Protein AF-H8GNK9-F1 (afdb_monomer_lite)

Secondary structure (DSSP, 8-sta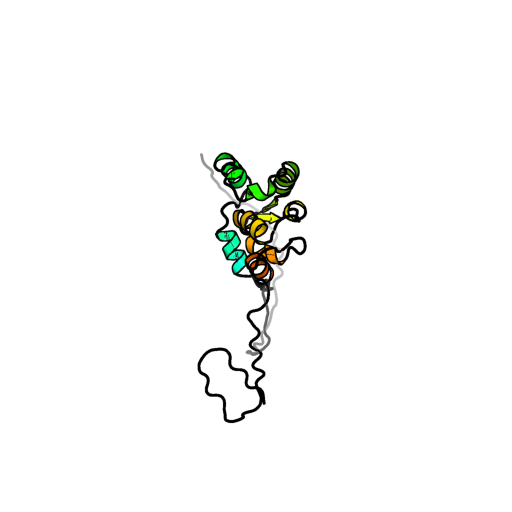te):
------------------------------------------------HHHHHHHHH-S--SHHHHHHHHHHS-GGGSGGGGG-SHHHHHHHHHH-EEETTEEEE--SGGGTTS-HHHHHHHHTTTT-GGGGGG-TT----SHHHHHHHHSSS-S-----------S-----SS------

Structure (mmCIF, N/CA/C/O backbone):
data_AF-H8GNK9-F1
#
_entry.id   AF-H8GNK9-F1
#
loop_
_atom_site.group_PDB
_atom_site.id
_atom_site.type_symbol
_atom_site.label_atom_id
_atom_site.label_alt_id
_atom_site.label_comp_id
_atom_site.label_asym_id
_atom_site.label_entity_id
_atom_site.label_seq_id
_atom_site.pdbx_PDB_ins_code
_atom_site.Cartn_x
_atom_site.Cartn_y
_atom_site.Cartn_z
_atom_site.occupancy
_atom_site.B_iso_or_equiv
_atom_site.auth_seq_id
_atom_site.auth_comp_id
_atom_site.auth_asym_id
_atom_site.auth_atom_id
_atom_site.pdbx_PDB_model_num
ATOM 1 N N . MET A 1 1 ? -33.384 6.016 48.417 1.00 41.97 1 MET A N 1
ATOM 2 C CA . MET A 1 1 ? -32.674 6.110 49.711 1.00 41.97 1 MET A CA 1
ATOM 3 C C . MET A 1 1 ? -33.098 4.938 50.587 1.00 41.97 1 MET A C 1
ATOM 5 O O . MET A 1 1 ? -34.280 4.860 50.867 1.00 41.97 1 MET A O 1
ATOM 9 N N . LYS A 1 2 ? -32.126 4.108 51.015 1.00 40.19 2 LYS A N 1
ATOM 10 C CA . LYS A 1 2 ? -32.150 3.198 52.189 1.00 40.19 2 LYS A CA 1
ATOM 11 C C . LYS A 1 2 ? -33.093 1.975 52.062 1.00 40.19 2 LYS A C 1
ATOM 13 O O . LYS A 1 2 ? -34.298 2.129 52.137 1.00 40.19 2 LYS A O 1
ATOM 18 N N . GLN A 1 3 ? -32.631 0.763 51.715 1.00 47.50 3 GLN A N 1
ATOM 19 C CA . GLN A 1 3 ? -31.852 -0.179 52.555 1.00 47.50 3 GLN A CA 1
ATOM 20 C C . GLN A 1 3 ? -32.277 -0.165 54.025 1.00 47.50 3 GLN A C 1
ATOM 22 O O . GLN A 1 3 ? -32.216 0.900 54.624 1.00 47.50 3 GLN A O 1
ATOM 27 N N . LEU A 1 4 ? -32.605 -1.338 54.583 1.00 49.25 4 LEU A N 1
ATOM 28 C CA . LEU A 1 4 ? -32.298 -1.827 55.947 1.00 49.25 4 LEU A CA 1
ATOM 29 C C . LEU A 1 4 ? -33.332 -2.918 56.312 1.00 49.25 4 LEU A C 1
ATOM 31 O O . LEU A 1 4 ? -34.505 -2.611 56.463 1.00 49.25 4 LEU A O 1
ATOM 35 N N . ILE A 1 5 ? -33.004 -4.216 56.239 1.00 51.66 5 ILE A N 1
ATOM 36 C CA . ILE A 1 5 ? -32.174 -5.009 57.179 1.00 51.66 5 ILE A CA 1
ATOM 37 C C . ILE A 1 5 ? -32.929 -5.302 58.485 1.00 51.66 5 ILE A C 1
ATOM 39 O O . ILE A 1 5 ? -33.450 -4.379 59.106 1.00 51.66 5 ILE A O 1
ATOM 43 N N . LYS A 1 6 ? -32.804 -6.569 58.927 1.00 40.91 6 LYS A N 1
ATOM 44 C CA . LYS A 1 6 ? -33.199 -7.191 60.213 1.00 40.91 6 LYS A CA 1
ATOM 45 C C . LYS A 1 6 ? -34.538 -7.910 60.112 1.00 40.91 6 LYS A C 1
ATOM 47 O O . LYS A 1 6 ? -35.470 -7.394 59.530 1.00 40.91 6 LYS A O 1
ATOM 52 N N . SER A 1 7 ? -34.744 -9.083 60.676 1.00 41.00 7 SER A N 1
ATOM 53 C CA . SER A 1 7 ? -33.944 -9.940 61.544 1.00 41.00 7 SER A CA 1
ATOM 54 C C . SER A 1 7 ? -34.746 -11.241 61.578 1.00 41.00 7 SER A C 1
ATOM 56 O O . SER A 1 7 ? -35.967 -11.200 61.649 1.00 41.00 7 SER A O 1
ATOM 58 N N . ALA A 1 8 ? -34.108 -12.368 61.305 1.00 38.38 8 ALA A N 1
ATOM 59 C CA . ALA A 1 8 ? -33.656 -13.279 62.347 1.00 38.38 8 ALA A CA 1
ATOM 60 C C . ALA A 1 8 ? -34.781 -14.134 62.941 1.00 38.38 8 ALA A C 1
ATOM 62 O O . ALA A 1 8 ? -35.815 -13.633 63.363 1.00 38.38 8 ALA A O 1
ATOM 63 N N . LEU A 1 9 ? -34.416 -15.403 63.129 1.00 40.44 9 LEU A N 1
ATOM 64 C CA . LEU A 1 9 ? -34.843 -16.205 64.266 1.00 40.44 9 LEU A CA 1
ATOM 65 C C . LEU A 1 9 ? -36.314 -16.643 64.217 1.00 40.44 9 LEU A C 1
ATOM 67 O O . LEU A 1 9 ? -37.224 -15.913 64.588 1.00 40.44 9 LEU A O 1
ATOM 71 N N . HIS A 1 10 ? -36.547 -17.897 63.856 1.00 39.50 10 HIS A N 1
ATOM 72 C CA . HIS A 1 10 ? -36.695 -18.955 64.855 1.00 39.50 10 HIS A CA 1
ATOM 73 C C . HIS A 1 10 ? -37.016 -20.269 64.154 1.00 39.50 10 HIS A C 1
ATOM 75 O O . HIS A 1 10 ? -37.898 -20.311 63.307 1.00 39.50 10 HIS A O 1
ATOM 81 N N . SER A 1 11 ? -36.377 -21.330 64.647 1.00 41.16 11 SER A N 1
ATOM 82 C CA . SER A 1 11 ? -36.961 -22.670 64.720 1.00 41.16 11 SER A CA 1
ATOM 83 C C . SER A 1 11 ? -37.121 -23.414 63.389 1.00 41.16 11 SER A C 1
ATOM 85 O O . SER A 1 11 ? -37.752 -22.950 62.461 1.00 41.16 11 SER A O 1
ATOM 87 N N . PHE A 1 12 ? -36.643 -24.634 63.210 1.00 47.47 12 PHE A N 1
ATOM 88 C CA . PHE A 1 12 ? -36.325 -25.679 64.168 1.00 47.47 12 PHE A CA 1
ATOM 89 C C . PHE A 1 12 ? -35.613 -26.775 63.349 1.00 47.47 12 PHE A C 1
ATOM 91 O O . PHE A 1 12 ? -36.031 -27.046 62.229 1.00 47.47 12 PHE A O 1
ATOM 98 N N . LEU A 1 13 ? -34.580 -27.398 63.925 1.00 40.19 13 LEU A N 1
ATOM 99 C CA . LEU A 1 13 ? -34.483 -28.864 64.033 1.00 40.19 13 LEU A CA 1
ATOM 100 C C . LEU A 1 13 ? -34.584 -29.661 62.704 1.00 40.19 13 LEU A C 1
ATOM 102 O O . LEU A 1 13 ? -35.658 -29.822 62.142 1.00 40.19 13 LEU A O 1
ATOM 106 N N . LEU A 1 14 ? -33.507 -30.222 62.150 1.00 47.31 14 LEU A N 1
ATOM 107 C CA . LEU A 1 14 ? -32.930 -31.527 62.527 1.00 47.31 14 LEU A CA 1
ATOM 108 C C . LEU A 1 14 ? -31.578 -31.648 61.785 1.00 47.31 14 LEU A C 1
ATOM 110 O O . LEU A 1 14 ? -31.547 -31.713 60.563 1.00 47.31 14 LEU A O 1
ATOM 114 N N . ILE A 1 15 ? -30.424 -31.418 62.410 1.00 49.59 15 ILE A N 1
ATOM 115 C CA . ILE A 1 15 ? -29.543 -32.424 63.037 1.00 49.59 15 ILE A CA 1
ATOM 116 C C . ILE A 1 15 ? -29.628 -33.820 62.391 1.00 49.59 15 ILE A C 1
ATOM 118 O O . ILE A 1 15 ? -30.444 -34.645 62.786 1.00 49.59 15 ILE A O 1
ATOM 122 N N . ALA A 1 16 ? -28.695 -34.110 61.484 1.00 50.75 16 ALA A N 1
ATOM 123 C CA . ALA A 1 16 ? -28.186 -35.461 61.262 1.00 50.75 16 ALA A CA 1
ATOM 124 C C . ALA A 1 16 ? -26.654 -35.389 61.223 1.00 50.75 16 ALA A C 1
ATOM 126 O O . ALA A 1 16 ? -26.028 -35.038 60.225 1.00 50.75 16 ALA A O 1
ATOM 127 N N . VAL A 1 17 ? -26.080 -35.639 62.395 1.00 49.19 17 VAL A N 1
ATOM 128 C CA . VAL A 1 17 ? -24.656 -35.819 62.661 1.00 49.19 17 VAL A CA 1
ATOM 129 C C . VAL A 1 17 ? -24.226 -37.173 62.102 1.00 49.19 17 VAL A C 1
ATOM 131 O O . VAL A 1 17 ? -24.782 -38.191 62.493 1.00 49.19 17 VAL A O 1
ATOM 134 N N . CYS A 1 18 ? -23.185 -37.186 61.273 1.00 41.16 18 CYS A N 1
ATOM 135 C CA . CYS A 1 18 ? -22.294 -38.335 61.112 1.00 41.16 18 CYS A CA 1
ATOM 136 C C . CYS A 1 18 ? -20.855 -37.816 60.972 1.00 41.16 18 CYS A C 1
ATOM 138 O O . CYS A 1 18 ? -20.307 -37.688 59.883 1.00 41.16 18 CYS A O 1
ATOM 140 N N . VAL A 1 19 ? -20.261 -37.470 62.115 1.00 47.44 19 VAL A N 1
ATOM 141 C CA . VAL A 1 19 ? -18.808 -37.554 62.340 1.00 47.44 19 VAL A CA 1
ATOM 142 C C . VAL A 1 19 ? -18.553 -39.034 62.672 1.00 47.44 19 VAL A C 1
ATOM 144 O O . VAL A 1 19 ? -19.426 -39.679 63.247 1.00 47.44 19 VAL A O 1
ATOM 147 N N . ILE A 1 20 ? -17.493 -39.688 62.213 1.00 51.97 20 ILE A N 1
ATOM 148 C CA . ILE A 1 20 ? -16.182 -39.948 62.853 1.00 51.97 20 ILE A CA 1
ATOM 149 C C . ILE A 1 20 ? -15.614 -41.040 61.889 1.00 51.97 20 ILE A C 1
ATOM 151 O O . ILE A 1 20 ? -16.373 -41.909 61.473 1.00 51.97 20 ILE A O 1
ATOM 155 N N . VAL A 1 21 ? -14.392 -41.061 61.347 1.00 44.50 21 VAL A N 1
ATOM 156 C CA . VAL A 1 21 ? -13.064 -41.203 61.965 1.00 44.50 21 VAL A CA 1
ATOM 157 C C . VAL A 1 21 ? -12.020 -41.008 60.844 1.00 44.50 21 VAL A C 1
ATOM 159 O O . VAL A 1 21 ? -12.133 -41.624 59.787 1.00 44.50 21 VAL A O 1
ATOM 162 N N . LYS A 1 22 ? -10.972 -40.209 61.078 1.00 47.53 22 LYS A N 1
ATOM 163 C CA . LYS A 1 22 ? -9.660 -40.365 60.415 1.00 47.53 22 LYS A CA 1
ATOM 164 C C . LYS A 1 22 ? -8.741 -41.102 61.389 1.00 47.53 22 LYS A C 1
ATOM 166 O O . LYS A 1 22 ? -8.852 -40.840 62.589 1.00 47.53 22 LYS A O 1
ATOM 171 N N . PRO A 1 23 ? -7.773 -41.894 60.907 1.00 46.84 23 PRO A N 1
ATOM 172 C CA . PRO A 1 23 ? -6.426 -41.599 61.390 1.00 46.84 23 PRO A CA 1
ATOM 173 C C . PRO A 1 23 ? -5.303 -41.730 60.344 1.00 46.84 23 PRO A C 1
ATOM 175 O O . PRO A 1 23 ? -5.340 -42.583 59.468 1.00 46.84 23 PRO A O 1
ATOM 178 N N . VAL A 1 24 ? -4.295 -40.872 60.561 1.00 46.72 24 VAL A N 1
ATOM 179 C CA . VAL A 1 24 ? -2.839 -41.152 60.552 1.00 46.72 24 VAL A CA 1
ATOM 180 C C . VAL A 1 24 ? -2.178 -41.430 59.186 1.00 46.72 24 VAL A C 1
ATOM 182 O O . VAL A 1 24 ? -2.453 -42.433 58.549 1.00 46.72 24 VAL A O 1
ATOM 185 N N . PHE A 1 25 ? -1.452 -40.478 58.577 1.00 40.41 25 PHE A N 1
ATOM 186 C CA . PHE A 1 25 ? -0.074 -39.981 58.826 1.00 40.41 25 PHE A CA 1
ATOM 187 C C . PHE A 1 25 ? 1.038 -41.001 58.508 1.00 40.41 25 PHE A C 1
ATOM 189 O O . PHE A 1 25 ? 1.344 -41.854 59.328 1.00 40.41 25 PHE A O 1
ATOM 196 N N . SER A 1 26 ? 1.695 -40.805 57.361 1.00 41.59 26 SER A N 1
ATOM 197 C CA . SER A 1 26 ? 3.152 -40.916 57.222 1.00 41.59 26 SER A CA 1
ATOM 198 C C . SER A 1 26 ? 3.617 -39.813 56.274 1.00 41.59 26 SER A C 1
ATOM 200 O O . SER A 1 26 ? 3.105 -39.679 55.164 1.00 41.59 26 SER A O 1
ATOM 202 N N . GLN A 1 27 ? 4.544 -38.993 56.760 1.00 42.19 27 GLN A N 1
ATOM 203 C CA . GLN A 1 27 ? 5.370 -38.110 55.950 1.00 42.19 27 GLN A CA 1
ATOM 204 C C . GLN A 1 27 ? 6.502 -38.954 55.374 1.00 42.19 27 GLN A C 1
ATOM 206 O O . GLN A 1 27 ? 7.182 -39.633 56.138 1.00 42.19 27 GLN A O 1
ATOM 211 N N . ASP A 1 28 ? 6.733 -38.856 54.071 1.00 34.44 28 ASP A N 1
ATOM 212 C CA . ASP A 1 28 ? 8.071 -39.062 53.533 1.00 34.44 28 ASP A CA 1
ATOM 213 C C . ASP A 1 28 ? 8.529 -37.747 52.900 1.00 34.44 28 ASP A C 1
ATOM 215 O O . ASP A 1 28 ? 7.766 -37.050 52.220 1.00 34.44 28 ASP A O 1
ATOM 219 N N . LEU A 1 29 ? 9.747 -37.352 53.242 1.00 48.16 29 LEU A N 1
ATOM 220 C CA . LEU A 1 29 ? 10.383 -36.115 52.825 1.00 48.16 29 LEU A CA 1
ATOM 221 C C . LEU A 1 29 ? 11.022 -36.361 51.446 1.00 48.16 29 LEU A C 1
ATOM 223 O O . LEU A 1 29 ? 11.864 -37.237 51.319 1.00 48.16 29 LEU A O 1
ATOM 227 N N . ASN A 1 30 ? 10.588 -35.583 50.443 1.00 42.81 30 ASN A N 1
ATOM 228 C CA . ASN A 1 30 ? 11.231 -35.181 49.167 1.00 42.81 30 ASN A CA 1
ATOM 229 C C . ASN A 1 30 ? 12.654 -35.770 48.884 1.00 42.81 30 ASN A C 1
ATOM 231 O O . ASN A 1 30 ? 13.494 -35.666 49.776 1.00 42.81 30 ASN A O 1
ATOM 235 N N . PRO A 1 31 ? 13.045 -36.168 47.641 1.00 47.59 31 PRO A N 1
ATOM 236 C CA . PRO A 1 31 ? 12.712 -35.394 46.451 1.00 47.59 31 PRO A CA 1
ATOM 237 C C . PRO A 1 31 ? 12.518 -36.117 45.112 1.00 47.59 31 PRO A C 1
ATOM 239 O O . PRO A 1 31 ? 13.058 -37.184 44.841 1.00 47.59 31 PRO A O 1
ATOM 242 N N . THR A 1 32 ? 11.898 -35.360 44.206 1.00 45.56 32 THR A N 1
ATOM 243 C CA . THR A 1 32 ? 11.866 -35.548 42.746 1.00 45.56 32 THR A CA 1
ATOM 244 C C . THR A 1 32 ? 10.658 -36.319 42.230 1.00 45.56 32 THR A C 1
ATOM 246 O O . THR A 1 32 ? 10.779 -37.444 41.774 1.00 45.56 32 THR A O 1
ATOM 249 N N . GLU A 1 33 ? 9.514 -35.646 42.133 1.00 44.09 33 GLU A N 1
ATOM 250 C CA . GLU A 1 33 ? 8.772 -35.746 40.878 1.00 44.09 33 GLU A CA 1
ATOM 251 C C . GLU A 1 33 ? 8.038 -34.440 40.578 1.00 44.09 33 GLU A C 1
ATOM 253 O O . GLU A 1 33 ? 7.149 -33.966 41.281 1.00 44.09 33 GLU A O 1
ATOM 258 N N . LYS A 1 34 ? 8.560 -33.806 39.539 1.00 37.16 34 LYS A N 1
ATOM 259 C CA . LYS A 1 34 ? 8.208 -32.520 38.970 1.00 37.16 34 LYS A CA 1
ATOM 260 C C . LYS A 1 34 ? 6.739 -32.521 38.539 1.00 37.16 34 LYS A C 1
ATOM 262 O O . LYS A 1 34 ? 6.382 -33.131 37.539 1.00 37.16 34 LYS A O 1
ATOM 267 N N . SER A 1 35 ? 5.914 -31.774 39.267 1.00 50.19 35 SER A N 1
ATOM 268 C CA . SER A 1 35 ? 4.659 -31.229 38.741 1.00 50.19 35 SER A CA 1
ATOM 269 C C . SER A 1 35 ? 4.930 -30.438 37.454 1.00 50.19 35 SER A C 1
ATOM 271 O O . SER A 1 35 ? 5.948 -29.741 37.373 1.00 50.19 35 SER A O 1
ATOM 273 N N . PRO A 1 36 ? 3.997 -30.457 36.493 1.00 44.91 36 PRO A N 1
ATOM 274 C CA . PRO A 1 36 ? 3.687 -29.215 35.813 1.00 44.91 36 PRO A CA 1
ATOM 275 C C . PRO A 1 36 ? 2.185 -28.936 35.859 1.00 44.91 36 PRO A C 1
ATOM 277 O O . PRO A 1 36 ? 1.375 -29.498 35.124 1.00 44.91 36 PRO A O 1
ATOM 280 N N . ALA A 1 37 ? 1.849 -27.998 36.739 1.00 39.41 37 ALA A N 1
ATOM 281 C CA . ALA A 1 37 ? 0.817 -27.010 36.494 1.00 39.41 37 ALA A CA 1
ATOM 282 C C . ALA A 1 37 ? 1.177 -26.148 35.265 1.00 39.41 37 ALA A C 1
ATOM 284 O O . ALA A 1 37 ? 2.351 -25.987 34.945 1.00 39.41 37 ALA A O 1
ATOM 285 N N . ALA A 1 38 ? 0.142 -25.544 34.674 1.00 37.44 38 ALA A N 1
ATOM 286 C CA . ALA A 1 38 ? 0.167 -24.581 33.572 1.00 37.44 38 ALA A CA 1
ATOM 287 C C . ALA A 1 38 ? 0.595 -25.152 32.207 1.00 37.44 38 ALA A C 1
ATOM 289 O O . ALA A 1 38 ? 1.768 -25.346 31.912 1.00 37.44 38 ALA A O 1
ATOM 290 N N . ALA A 1 39 ? -0.394 -25.340 31.329 1.00 39.25 39 ALA A N 1
ATOM 291 C CA . ALA A 1 39 ? -0.156 -25.321 29.896 1.00 39.25 39 ALA A CA 1
ATOM 292 C C . ALA A 1 39 ? 0.364 -23.920 29.528 1.00 39.25 39 ALA A C 1
ATOM 294 O O . ALA A 1 39 ? -0.406 -22.962 29.438 1.00 39.25 39 ALA A O 1
ATOM 295 N N . GLU A 1 40 ? 1.683 -23.800 29.402 1.00 36.03 40 GLU A N 1
ATOM 296 C CA . GLU A 1 40 ? 2.349 -22.658 28.791 1.00 36.03 40 GLU A CA 1
ATOM 297 C C . GLU A 1 40 ? 1.848 -22.499 27.353 1.00 36.03 40 GLU A C 1
ATOM 299 O O . GLU A 1 40 ? 1.915 -23.418 26.534 1.00 36.03 40 GLU A O 1
ATOM 304 N N . PHE A 1 41 ? 1.343 -21.306 27.052 1.00 44.00 41 PHE A N 1
ATOM 305 C CA . PHE A 1 41 ? 1.073 -20.852 25.697 1.00 44.00 41 PHE A CA 1
ATOM 306 C C . PHE A 1 41 ? 2.422 -20.598 25.012 1.00 44.00 41 PHE A C 1
ATOM 308 O O . PHE A 1 41 ? 2.907 -19.471 24.945 1.00 44.00 41 PHE A O 1
ATOM 315 N N . ASN A 1 42 ? 3.067 -21.672 24.564 1.00 51.59 42 ASN A N 1
ATOM 316 C CA . ASN A 1 42 ? 4.327 -21.623 23.831 1.00 51.59 42 ASN A CA 1
ATOM 317 C C . ASN A 1 42 ? 4.072 -21.295 22.353 1.00 51.59 42 ASN A C 1
ATOM 319 O O . ASN A 1 42 ? 4.396 -22.085 21.474 1.00 51.59 42 ASN A O 1
ATOM 323 N N . ASP A 1 43 ? 3.516 -20.112 22.083 1.00 45.28 43 ASP A N 1
ATOM 324 C CA . ASP A 1 43 ? 3.604 -19.477 20.766 1.00 45.28 43 ASP A CA 1
ATOM 325 C C . ASP A 1 43 ? 4.831 -18.562 20.772 1.00 45.28 43 ASP A C 1
ATOM 327 O O . ASP A 1 43 ? 4.742 -17.335 20.806 1.00 45.28 43 ASP A O 1
ATOM 331 N N . ALA A 1 44 ? 6.018 -19.163 20.696 1.00 46.03 44 ALA A N 1
ATOM 332 C CA . ALA A 1 44 ? 7.169 -18.469 20.130 1.00 46.03 44 ALA A CA 1
ATOM 333 C C . ALA A 1 44 ? 6.956 -18.380 18.611 1.00 46.03 44 ALA A C 1
ATOM 335 O O . ALA A 1 44 ? 7.664 -18.989 17.809 1.00 46.03 44 ALA A O 1
ATOM 336 N N . GLN A 1 45 ? 5.916 -17.653 18.208 1.00 46.88 45 GLN A N 1
ATOM 337 C CA . GLN A 1 45 ? 5.738 -17.223 16.840 1.00 46.88 45 GLN A CA 1
ATOM 338 C C . GLN A 1 45 ? 6.893 -16.260 16.595 1.00 46.88 45 GLN A C 1
ATOM 340 O O . GLN A 1 45 ? 6.886 -15.154 17.125 1.00 46.88 45 GLN A O 1
ATOM 345 N N . GLN A 1 46 ? 7.931 -16.730 15.900 1.00 48.38 46 GLN A N 1
ATOM 346 C CA . GLN A 1 46 ? 9.118 -15.949 15.572 1.00 48.38 46 GLN A CA 1
ATOM 347 C C . GLN A 1 46 ? 8.681 -14.727 14.761 1.00 48.38 46 GLN A C 1
ATOM 349 O O . GLN A 1 46 ? 8.533 -14.769 13.540 1.00 48.38 46 GLN A O 1
ATOM 354 N N . GLU A 1 47 ? 8.373 -13.654 15.477 1.00 63.94 47 GLU A N 1
ATOM 355 C CA . GLU A 1 47 ? 7.890 -12.406 14.931 1.00 63.94 47 GLU A CA 1
ATOM 356 C C . GLU A 1 47 ? 9.051 -11.768 14.181 1.00 63.94 47 GLU A C 1
ATOM 358 O O . GLU A 1 47 ? 10.085 -11.444 14.759 1.00 63.94 47 GLU A O 1
ATOM 363 N N . ASN A 1 48 ? 8.922 -11.650 12.860 1.00 81.44 48 ASN A N 1
ATOM 364 C CA . ASN A 1 48 ? 9.901 -10.923 12.068 1.00 81.44 48 ASN A CA 1
ATOM 365 C C . ASN A 1 48 ? 9.910 -9.464 12.570 1.00 81.44 48 ASN A C 1
ATOM 367 O O . ASN A 1 48 ? 8.904 -8.773 12.370 1.00 81.44 48 ASN A O 1
ATOM 371 N N . PRO A 1 49 ? 11.006 -8.969 13.184 1.00 87.06 49 PRO A N 1
ATOM 372 C CA . PRO A 1 49 ? 11.037 -7.626 13.764 1.00 87.06 49 PRO A CA 1
ATOM 373 C C . PRO A 1 49 ? 10.722 -6.538 12.734 1.00 87.06 49 PRO A C 1
ATOM 375 O O . PRO A 1 49 ? 10.143 -5.507 13.078 1.00 87.06 49 PRO A O 1
ATOM 378 N N . GLN A 1 50 ? 11.036 -6.791 11.459 1.00 88.69 50 GLN A N 1
ATOM 379 C CA . GLN A 1 50 ? 10.749 -5.870 10.368 1.00 88.69 50 GLN A CA 1
ATOM 380 C C . GLN A 1 50 ? 9.244 -5.672 10.159 1.00 88.69 50 GLN A C 1
ATOM 382 O O . GLN A 1 50 ? 8.810 -4.541 9.971 1.00 88.69 50 GLN A O 1
ATOM 387 N N . LEU A 1 51 ? 8.434 -6.733 10.265 1.00 88.81 51 LEU A N 1
ATOM 388 C CA . LEU A 1 51 ? 6.974 -6.620 10.145 1.00 88.81 51 LEU A CA 1
ATOM 389 C C . LEU A 1 51 ? 6.399 -5.757 11.271 1.00 88.81 51 LEU A C 1
ATOM 391 O O . LEU A 1 51 ? 5.521 -4.929 11.036 1.00 88.81 51 LEU A O 1
ATOM 395 N N . THR A 1 52 ? 6.920 -5.911 12.489 1.00 91.25 52 THR A N 1
ATOM 396 C CA . THR A 1 52 ? 6.500 -5.094 13.630 1.00 91.25 52 THR A CA 1
ATOM 397 C C . THR A 1 52 ? 6.852 -3.622 13.417 1.00 91.25 52 THR A C 1
ATOM 399 O O . THR A 1 52 ? 6.001 -2.756 13.620 1.00 91.25 52 THR A O 1
ATOM 402 N N . ILE A 1 53 ? 8.070 -3.321 12.957 1.00 93.50 53 ILE A N 1
ATOM 403 C CA . ILE A 1 53 ? 8.495 -1.947 12.647 1.00 93.50 53 ILE A CA 1
ATOM 404 C C . ILE A 1 53 ? 7.621 -1.342 11.543 1.00 93.50 53 ILE A C 1
ATOM 406 O O . ILE A 1 53 ? 7.134 -0.218 11.691 1.00 93.50 53 ILE A O 1
ATOM 410 N N . ASP A 1 54 ? 7.387 -2.085 10.463 1.00 93.81 54 ASP A N 1
ATOM 411 C CA . ASP A 1 54 ? 6.600 -1.623 9.323 1.00 93.81 54 ASP A CA 1
ATOM 412 C C . ASP A 1 54 ? 5.167 -1.265 9.752 1.00 93.81 54 ASP A C 1
ATOM 414 O O . ASP A 1 54 ? 4.679 -0.174 9.455 1.00 93.81 54 ASP A O 1
ATOM 418 N N . VAL A 1 55 ? 4.520 -2.127 10.544 1.00 93.38 55 VAL A N 1
ATOM 419 C CA . VAL A 1 55 ? 3.171 -1.884 11.077 1.00 93.38 55 VAL A CA 1
ATOM 420 C C . VAL A 1 55 ? 3.139 -0.691 12.037 1.00 93.38 55 VAL A C 1
ATOM 422 O O . VAL A 1 55 ? 2.218 0.129 11.993 1.00 93.38 55 VAL A O 1
ATOM 425 N N . LEU A 1 56 ? 4.134 -0.553 12.918 1.00 93.62 56 LEU A N 1
ATOM 426 C CA . LEU A 1 56 ? 4.177 0.546 13.886 1.00 93.62 56 LEU A CA 1
ATOM 427 C C . LEU A 1 56 ? 4.402 1.907 13.217 1.00 93.62 56 LEU A C 1
ATOM 429 O O . LEU A 1 56 ? 3.828 2.900 13.673 1.00 93.62 56 LEU A O 1
ATOM 433 N N . THR A 1 57 ? 5.168 1.943 12.129 1.00 95.38 57 THR A N 1
ATOM 434 C CA . THR A 1 57 ? 5.502 3.163 11.375 1.00 95.38 57 THR A CA 1
ATOM 435 C C . THR A 1 57 ? 4.528 3.476 10.233 1.00 95.38 57 THR A C 1
ATOM 437 O O . THR A 1 57 ? 4.630 4.541 9.625 1.00 95.38 57 THR A O 1
ATOM 440 N N . ALA A 1 58 ? 3.555 2.595 9.973 1.00 96.50 58 ALA A N 1
ATOM 441 C CA . ALA A 1 58 ? 2.556 2.759 8.922 1.00 96.50 58 ALA A CA 1
ATOM 442 C C . ALA A 1 58 ? 1.767 4.082 9.046 1.00 96.50 58 ALA A C 1
ATOM 444 O O . ALA A 1 58 ? 1.156 4.330 10.093 1.00 96.50 58 ALA A O 1
ATOM 445 N N . PRO A 1 59 ? 1.696 4.898 7.976 1.00 96.25 59 PRO A N 1
ATOM 446 C CA . PRO A 1 59 ? 0.864 6.103 7.937 1.00 96.25 59 PRO A CA 1
ATOM 447 C C . PRO A 1 59 ? -0.647 5.839 8.008 1.00 96.25 59 PRO A C 1
ATOM 449 O O . PRO A 1 59 ? -1.393 6.686 8.494 1.00 96.25 59 PRO A O 1
ATOM 452 N N . ILE A 1 60 ? -1.109 4.696 7.488 1.00 97.31 60 ILE A N 1
ATOM 453 C CA . ILE A 1 60 ? -2.527 4.335 7.400 1.00 97.31 60 ILE A CA 1
ATOM 454 C C . ILE A 1 60 ? -2.746 2.980 8.074 1.00 97.31 60 ILE A C 1
ATOM 456 O O . ILE A 1 60 ? -2.367 1.937 7.544 1.00 97.31 60 ILE A O 1
ATOM 460 N N . LYS A 1 61 ? -3.425 2.986 9.222 1.00 96.75 61 LYS A N 1
ATOM 461 C CA . LYS A 1 61 ? -3.741 1.792 10.021 1.00 96.75 61 LYS A CA 1
ATOM 462 C C . LYS A 1 61 ? -5.233 1.472 10.037 1.00 96.75 61 LYS A C 1
ATOM 464 O O . LYS A 1 61 ? -5.628 0.386 10.448 1.00 96.75 61 LYS A O 1
ATOM 469 N N . SER A 1 62 ? -6.080 2.385 9.571 1.00 97.25 62 SER A N 1
ATOM 470 C CA . SER A 1 62 ? -7.533 2.209 9.582 1.00 97.25 62 SER A CA 1
ATOM 471 C C . SER A 1 62 ? -8.220 2.734 8.322 1.00 97.25 62 SER A C 1
ATOM 473 O O . SER A 1 62 ? -7.692 3.564 7.578 1.00 97.25 62 SER A O 1
ATOM 475 N N . LYS A 1 63 ? -9.473 2.304 8.112 1.00 96.69 63 LYS A N 1
ATOM 476 C CA . LYS A 1 63 ? -10.314 2.817 7.020 1.00 96.69 63 LYS A CA 1
ATOM 477 C C . LYS A 1 63 ? -10.581 4.321 7.146 1.00 96.69 63 LYS A C 1
ATOM 479 O O . LYS A 1 63 ? -10.641 5.014 6.134 1.00 96.69 63 LYS A O 1
ATOM 484 N N . ALA A 1 64 ? -10.726 4.829 8.371 1.00 96.81 64 ALA A N 1
ATOM 485 C CA . ALA A 1 64 ? -10.930 6.253 8.624 1.00 96.81 64 ALA A CA 1
ATOM 486 C C . ALA A 1 64 ? -9.695 7.079 8.226 1.00 96.81 64 ALA A C 1
ATOM 488 O O . ALA A 1 64 ? -9.833 8.098 7.552 1.00 96.81 64 ALA A O 1
ATOM 489 N N . GLU A 1 65 ? -8.494 6.606 8.565 1.00 97.12 65 GLU A N 1
ATOM 490 C CA . GLU A 1 65 ? -7.235 7.235 8.145 1.00 97.12 65 GLU A CA 1
ATOM 491 C C . GLU A 1 65 ? -7.027 7.155 6.637 1.00 97.12 65 GLU A C 1
ATOM 493 O O . GLU A 1 65 ? -6.590 8.136 6.046 1.00 97.12 65 GLU A O 1
ATOM 498 N N . LEU A 1 66 ? -7.403 6.044 5.993 1.00 96.62 66 LEU A N 1
ATOM 499 C CA . LEU A 1 66 ? -7.375 5.941 4.535 1.00 96.62 66 LEU A CA 1
ATOM 500 C C . LEU A 1 66 ? -8.279 6.998 3.894 1.00 96.62 66 LEU A C 1
ATOM 502 O O . LEU A 1 66 ? -7.864 7.696 2.974 1.00 96.62 66 LEU A O 1
ATOM 506 N N . ASN A 1 67 ? -9.510 7.141 4.387 1.00 95.94 67 ASN A N 1
ATOM 507 C CA . ASN A 1 67 ? -10.437 8.146 3.875 1.00 95.94 67 ASN A CA 1
ATOM 508 C C . ASN A 1 67 ? -9.892 9.564 4.091 1.00 95.94 67 ASN A C 1
ATOM 510 O O . ASN A 1 67 ? -9.962 10.383 3.179 1.00 95.94 67 ASN A O 1
ATOM 514 N N . LYS A 1 68 ? -9.305 9.838 5.263 1.00 97.00 68 LYS A N 1
ATOM 515 C CA . LYS A 1 68 ? -8.640 11.114 5.551 1.00 97.00 68 LYS A CA 1
ATOM 516 C C . LYS A 1 68 ? -7.481 11.362 4.585 1.00 97.00 68 LYS A C 1
ATOM 518 O O . LYS A 1 68 ? -7.427 12.426 3.982 1.00 97.00 68 LYS A O 1
ATOM 523 N N . TYR A 1 69 ? -6.612 10.374 4.386 1.00 96.00 69 TYR A N 1
ATOM 524 C CA . TYR A 1 69 ? -5.483 10.446 3.462 1.00 96.00 69 TYR A CA 1
ATOM 525 C C . TYR A 1 69 ? -5.938 10.788 2.039 1.00 96.00 69 TYR A C 1
ATOM 527 O O . TYR A 1 69 ? -5.401 11.702 1.425 1.00 96.00 69 TYR A O 1
ATOM 535 N N . LEU A 1 70 ? -6.980 10.118 1.537 1.00 93.75 70 LEU A N 1
ATOM 536 C CA . LEU A 1 70 ? -7.530 10.372 0.200 1.00 93.75 70 LEU A CA 1
ATOM 537 C C . LEU A 1 70 ? -8.161 11.76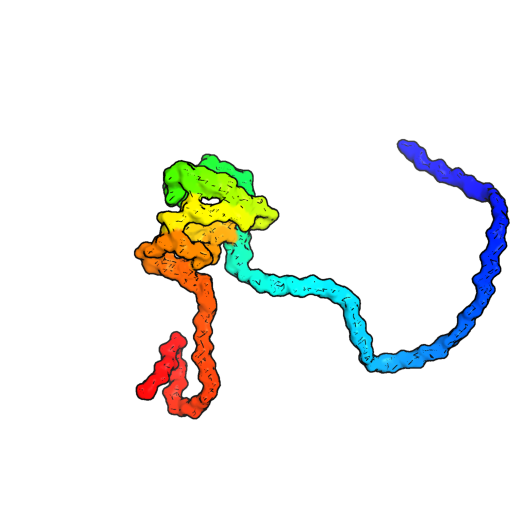9 0.054 1.00 93.75 70 LEU A C 1
ATOM 539 O O . LEU A 1 70 ? -8.220 12.290 -1.056 1.00 93.75 70 LEU A O 1
ATOM 543 N N . GLN A 1 71 ? -8.627 12.378 1.148 1.00 95.38 71 GLN A N 1
ATOM 544 C CA . GLN A 1 71 ? -9.153 13.748 1.152 1.00 95.38 71 GLN A CA 1
ATOM 545 C C . GLN A 1 71 ? -8.039 14.799 1.215 1.00 95.38 71 GLN A C 1
ATOM 547 O O . GLN A 1 71 ? -8.165 15.863 0.615 1.00 95.38 71 GLN A O 1
ATOM 552 N N . THR A 1 72 ? -6.956 14.518 1.944 1.00 95.38 72 THR A N 1
ATOM 553 C CA . THR A 1 72 ? -5.857 15.472 2.167 1.00 95.38 72 THR A CA 1
ATOM 554 C C . THR A 1 72 ? -4.731 15.359 1.147 1.00 95.38 72 THR A C 1
ATOM 556 O O . THR A 1 72 ? -3.930 16.281 1.016 1.00 95.38 72 THR A O 1
ATOM 559 N N . THR A 1 73 ? -4.628 14.231 0.448 1.00 94.38 73 THR A N 1
ATOM 560 C CA . THR A 1 73 ? -3.526 13.931 -0.465 1.00 94.38 73 THR A CA 1
ATOM 561 C C . THR A 1 73 ? -4.078 13.559 -1.841 1.00 94.38 73 THR A C 1
ATOM 563 O O . THR A 1 73 ? -4.577 12.447 -2.029 1.00 94.38 73 THR A O 1
ATOM 566 N N . PRO A 1 74 ? -3.978 14.464 -2.831 1.00 91.25 74 PRO A N 1
ATOM 567 C CA . PRO A 1 74 ? -4.372 14.177 -4.204 1.00 91.25 74 PRO A CA 1
ATOM 568 C C . PRO A 1 74 ? -3.645 12.950 -4.768 1.00 91.25 74 PRO A C 1
ATOM 570 O O . PRO A 1 74 ? -2.429 12.812 -4.618 1.00 91.25 74 PRO A O 1
ATOM 573 N N . ILE A 1 75 ? -4.370 12.092 -5.496 1.00 89.19 75 ILE A N 1
ATOM 574 C CA . ILE A 1 75 ? -3.819 10.864 -6.101 1.00 89.19 75 ILE A CA 1
ATOM 575 C C . ILE A 1 75 ? -2.530 11.106 -6.908 1.00 89.19 75 ILE A C 1
ATOM 577 O O . ILE A 1 75 ? -1.590 10.346 -6.694 1.00 89.19 75 ILE A O 1
ATOM 581 N N . PRO A 1 76 ? -2.394 12.151 -7.756 1.00 89.38 76 PRO A N 1
ATOM 582 C CA . PRO A 1 76 ? -1.165 12.379 -8.532 1.00 89.38 76 PRO A CA 1
ATOM 583 C C . PRO A 1 76 ? 0.101 12.598 -7.681 1.00 89.38 76 PRO A C 1
ATOM 585 O O . PRO A 1 76 ? 1.220 12.363 -8.146 1.00 89.38 76 PRO A O 1
ATOM 588 N N . GLN A 1 77 ? -0.073 13.045 -6.435 1.00 89.75 77 GLN A N 1
ATOM 589 C CA . GLN A 1 77 ? 1.001 13.295 -5.471 1.00 89.75 77 GLN A CA 1
ATOM 590 C C . GLN A 1 77 ? 1.243 12.097 -4.539 1.00 89.75 77 GLN A C 1
ATOM 592 O O . GLN A 1 77 ? 2.240 12.062 -3.825 1.00 89.75 77 GLN A O 1
ATOM 597 N N . SER A 1 78 ? 0.351 11.106 -4.559 1.00 93.06 78 SER A N 1
ATOM 598 C CA . SER A 1 78 ? 0.422 9.896 -3.746 1.00 93.06 78 SER A CA 1
ATOM 599 C C . SER A 1 78 ? 1.114 8.751 -4.498 1.00 93.06 78 SER A C 1
ATOM 601 O O . SER A 1 78 ? 0.974 8.649 -5.721 1.00 93.06 78 SER A O 1
ATOM 603 N N . PRO A 1 79 ? 1.768 7.804 -3.796 1.00 94.00 79 PRO A N 1
ATOM 604 C CA . PRO A 1 79 ? 2.144 6.508 -4.367 1.00 94.00 79 PRO A CA 1
ATOM 605 C C . PRO A 1 79 ? 0.977 5.756 -5.027 1.00 94.00 79 PRO A C 1
ATOM 607 O O . PRO A 1 79 ? 1.185 4.980 -5.957 1.00 94.00 79 PRO A O 1
ATOM 610 N N . LEU A 1 80 ? -0.271 6.033 -4.632 1.00 94.00 80 LEU A N 1
ATOM 611 C CA . LEU A 1 80 ? -1.459 5.456 -5.269 1.00 94.00 80 LEU A CA 1
ATOM 612 C C . LEU A 1 80 ? -1.595 5.826 -6.757 1.00 94.00 80 LEU A C 1
ATOM 614 O O . LEU A 1 80 ? -2.328 5.152 -7.480 1.00 94.00 80 LEU A O 1
ATOM 618 N N . ARG A 1 81 ? -0.856 6.829 -7.256 1.00 93.31 81 ARG A N 1
ATOM 619 C CA . ARG A 1 81 ? -0.788 7.151 -8.689 1.00 93.31 81 ARG A CA 1
ATOM 620 C C . ARG A 1 81 ? -0.298 5.995 -9.555 1.00 93.31 81 ARG A C 1
ATOM 622 O O . ARG A 1 81 ? -0.639 5.954 -10.730 1.00 93.31 81 ARG A O 1
ATOM 629 N N . PHE A 1 82 ? 0.481 5.045 -9.038 1.00 91.88 82 PHE A N 1
ATOM 630 C CA . PHE A 1 82 ? 0.910 3.912 -9.872 1.00 91.88 82 PHE A CA 1
ATOM 631 C C . PHE A 1 82 ? -0.263 2.981 -10.216 1.00 91.88 82 PHE A C 1
ATOM 633 O O . PHE A 1 82 ? -0.233 2.286 -11.226 1.00 91.88 82 PHE A O 1
ATOM 640 N N . LEU A 1 83 ? -1.360 3.062 -9.456 1.00 89.31 83 LEU A N 1
ATOM 641 C CA . LEU A 1 83 ? -2.622 2.381 -9.738 1.00 89.31 83 LEU A CA 1
ATOM 642 C C . LEU A 1 83 ? -3.562 3.204 -10.640 1.00 89.31 83 LEU A C 1
ATOM 644 O O . LEU A 1 83 ? -4.751 2.910 -10.673 1.00 89.31 83 LEU A O 1
ATOM 648 N N . SER A 1 84 ? -3.068 4.214 -11.375 1.00 75.38 84 SER A N 1
ATOM 649 C CA . SER A 1 84 ? -3.879 5.209 -12.119 1.00 75.38 84 SER A CA 1
ATOM 650 C C . SER A 1 84 ? -4.953 4.647 -13.060 1.00 75.38 84 SER A C 1
ATOM 652 O O . SER A 1 84 ? -5.882 5.369 -13.418 1.00 75.38 84 SER A O 1
ATOM 654 N N . HIS A 1 85 ? -4.892 3.368 -13.431 1.00 80.38 85 HIS A N 1
ATOM 655 C CA . HIS A 1 85 ? -6.044 2.681 -14.006 1.00 80.38 85 HIS A CA 1
ATOM 656 C C . HIS A 1 85 ? -7.191 2.674 -12.983 1.00 80.38 85 HIS A C 1
ATOM 658 O O . HIS A 1 85 ? -7.173 1.887 -12.038 1.00 80.38 85 HIS A O 1
ATOM 664 N N . THR A 1 86 ? -8.207 3.524 -13.180 1.00 76.19 86 THR A N 1
ATOM 665 C CA . THR A 1 86 ? -9.300 3.761 -12.215 1.00 76.19 86 THR A CA 1
ATOM 666 C C . THR A 1 86 ? -9.923 2.467 -11.683 1.00 76.19 86 THR A C 1
ATOM 668 O O . THR A 1 86 ? -10.239 2.379 -10.497 1.00 76.19 86 THR A O 1
ATOM 671 N N . HIS A 1 87 ? -10.041 1.439 -12.531 1.00 87.19 87 HIS A N 1
ATOM 672 C CA . HIS A 1 87 ? -10.508 0.114 -12.127 1.00 87.19 87 HIS A CA 1
ATOM 673 C C . HIS A 1 87 ? -9.585 -0.558 -11.096 1.00 87.19 87 HIS A C 1
ATOM 675 O O . HIS A 1 87 ? -10.066 -1.000 -10.058 1.00 87.19 87 HIS A O 1
ATOM 681 N N . ARG A 1 88 ? -8.266 -0.585 -11.332 1.00 90.12 88 ARG A N 1
ATOM 682 C CA . ARG A 1 88 ? -7.286 -1.219 -10.431 1.00 90.12 88 ARG A CA 1
ATOM 683 C C . ARG A 1 88 ? -7.196 -0.502 -9.095 1.00 90.12 88 ARG A C 1
ATOM 685 O O . ARG A 1 88 ? -7.168 -1.162 -8.062 1.00 90.12 88 ARG A O 1
ATOM 692 N N . LEU A 1 89 ? -7.192 0.834 -9.102 1.00 91.31 89 LEU A N 1
ATOM 693 C CA . LEU A 1 89 ? -7.214 1.611 -7.862 1.00 91.31 89 LEU A CA 1
ATOM 694 C C . LEU A 1 89 ? -8.468 1.289 -7.0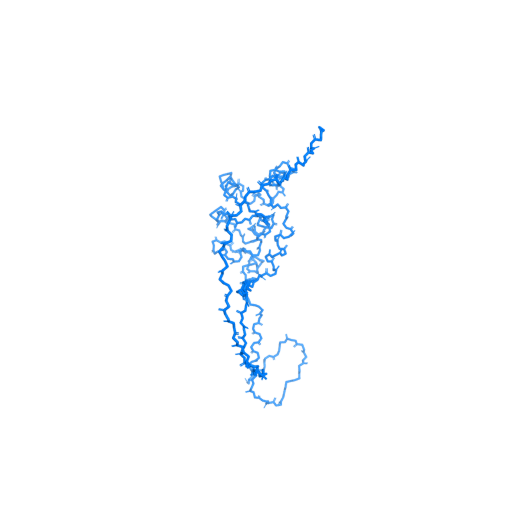45 1.00 91.31 89 LEU A C 1
ATOM 696 O O . LEU A 1 89 ? -8.371 0.992 -5.856 1.00 91.31 89 LEU A O 1
ATOM 700 N N . LYS A 1 90 ? -9.646 1.311 -7.679 1.00 91.62 90 LYS A N 1
ATOM 701 C CA . LYS A 1 90 ? -10.911 0.992 -7.010 1.00 91.62 90 LYS A CA 1
ATOM 702 C C . LYS A 1 90 ? -10.909 -0.436 -6.464 1.00 91.62 90 LYS A C 1
ATOM 704 O O . LYS A 1 90 ? -11.291 -0.637 -5.314 1.00 91.62 90 LYS A O 1
ATOM 709 N N . GLU A 1 91 ? -10.458 -1.401 -7.259 1.00 91.94 91 GLU A N 1
ATOM 710 C CA . GLU A 1 91 ? -10.359 -2.803 -6.862 1.00 91.94 91 GLU A CA 1
ATOM 711 C C . GLU A 1 91 ? -9.434 -2.972 -5.652 1.00 91.94 91 GLU A C 1
ATOM 713 O O . GLU A 1 91 ? -9.858 -3.531 -4.638 1.00 91.94 91 GLU A O 1
ATOM 718 N N . PHE A 1 92 ? -8.230 -2.396 -5.704 1.00 94.38 92 PHE A N 1
ATOM 719 C CA . PHE A 1 92 ? -7.278 -2.416 -4.598 1.00 94.38 92 PHE A CA 1
ATOM 720 C C . PHE A 1 92 ? -7.893 -1.836 -3.322 1.00 94.38 92 PHE A C 1
ATOM 722 O O . PHE A 1 92 ? -7.981 -2.539 -2.317 1.00 94.38 92 PHE A O 1
ATOM 729 N N . LEU A 1 93 ? -8.413 -0.604 -3.378 1.00 94.38 93 LEU A N 1
ATOM 730 C CA . LEU A 1 93 ? -8.997 0.088 -2.222 1.00 94.38 93 LEU A CA 1
ATOM 731 C C . LEU A 1 93 ? -10.235 -0.620 -1.650 1.00 94.38 93 LEU A C 1
ATOM 733 O O . LEU A 1 93 ? -10.505 -0.512 -0.450 1.00 94.38 93 LEU A O 1
ATOM 737 N N . SER A 1 94 ? -10.997 -1.318 -2.498 1.00 94.44 94 SER A N 1
ATOM 738 C CA . SER A 1 94 ? -12.148 -2.127 -2.080 1.00 94.44 94 SER A CA 1
ATOM 739 C C . SER A 1 94 ? -11.746 -3.454 -1.434 1.00 94.44 94 SER A C 1
ATOM 741 O O . SER A 1 94 ? -12.504 -3.991 -0.634 1.00 94.44 94 SER A O 1
ATOM 743 N N . SER A 1 95 ? -10.554 -3.963 -1.752 1.00 95.31 95 SER A N 1
ATOM 744 C CA . SER A 1 95 ? -10.039 -5.227 -1.223 1.00 95.31 95 SER A CA 1
ATOM 745 C C . SER A 1 95 ? -9.354 -5.111 0.138 1.00 95.31 95 SER A C 1
ATOM 747 O O . SER A 1 95 ? -9.069 -6.134 0.755 1.00 95.31 95 SER A O 1
ATOM 749 N N . LEU A 1 96 ? -9.067 -3.887 0.593 1.00 96.19 96 LEU A N 1
ATOM 750 C CA . LEU A 1 96 ? -8.353 -3.645 1.844 1.00 96.19 96 LEU A CA 1
ATOM 751 C C . LEU A 1 96 ? -9.203 -4.061 3.046 1.00 96.19 96 LEU A C 1
ATOM 753 O O . LEU A 1 96 ? -10.266 -3.484 3.293 1.00 96.19 96 LEU A O 1
ATOM 757 N N . TYR A 1 97 ? -8.686 -4.999 3.833 1.00 96.31 97 TYR A N 1
ATOM 758 C CA . TYR A 1 97 ? -9.275 -5.414 5.098 1.00 96.31 97 TYR A CA 1
ATOM 759 C C . TYR A 1 97 ? -8.382 -4.986 6.264 1.00 96.31 97 TYR A C 1
ATOM 761 O O . TYR A 1 97 ? -7.237 -5.425 6.391 1.00 96.31 97 TYR A O 1
ATOM 769 N N . PHE A 1 98 ? -8.917 -4.115 7.118 1.00 96.25 98 PHE A N 1
ATOM 770 C CA . PHE A 1 98 ? -8.226 -3.592 8.294 1.00 96.25 98 PHE A CA 1
ATOM 771 C C . PHE A 1 98 ? -8.623 -4.386 9.538 1.00 96.25 98 PHE A C 1
ATOM 773 O O . PHE A 1 98 ? -9.809 -4.532 9.831 1.00 96.25 98 PHE A O 1
ATOM 780 N N . GLY A 1 99 ? -7.623 -4.865 10.271 1.00 93.62 99 GLY A N 1
ATOM 781 C CA . GLY A 1 99 ? -7.767 -5.498 11.577 1.00 93.62 99 GLY A CA 1
ATOM 782 C C . GLY A 1 99 ? -7.293 -4.583 12.715 1.00 93.62 99 GLY A C 1
ATOM 783 O O . GLY A 1 99 ? -6.975 -3.415 12.485 1.00 93.62 99 GLY A O 1
ATOM 784 N N . PRO A 1 100 ? -7.183 -5.105 13.951 1.00 91.50 100 PRO A N 1
ATOM 785 C CA . PRO A 1 100 ? -6.831 -4.308 15.133 1.00 91.50 100 PRO A CA 1
ATOM 786 C C . PRO A 1 100 ? -5.458 -3.626 15.069 1.00 91.50 100 PRO A C 1
ATOM 788 O O . PRO A 1 100 ? -5.236 -2.624 15.739 1.00 91.50 100 PRO A O 1
ATOM 791 N N . ARG A 1 101 ? -4.524 -4.183 14.289 1.00 89.00 101 ARG A N 1
ATOM 792 C CA . ARG A 1 101 ? -3.136 -3.703 14.193 1.00 89.00 101 ARG A CA 1
ATOM 793 C C . ARG A 1 101 ? -2.838 -2.920 12.914 1.00 89.00 101 ARG A C 1
ATOM 795 O O . ARG A 1 101 ? -1.722 -2.448 12.767 1.00 89.00 101 ARG A O 1
ATOM 802 N N . GLY A 1 102 ? -3.792 -2.785 11.995 1.00 93.44 102 GLY A N 1
ATOM 803 C CA . GLY A 1 102 ? -3.533 -2.208 10.677 1.00 93.44 102 GLY A CA 1
ATOM 804 C C . GLY A 1 102 ? -4.131 -3.025 9.540 1.00 93.44 102 GLY A C 1
ATOM 805 O O . GLY A 1 102 ? -5.043 -3.835 9.735 1.00 93.44 102 GLY A O 1
ATOM 806 N N . LEU A 1 103 ? -3.600 -2.827 8.334 1.00 95.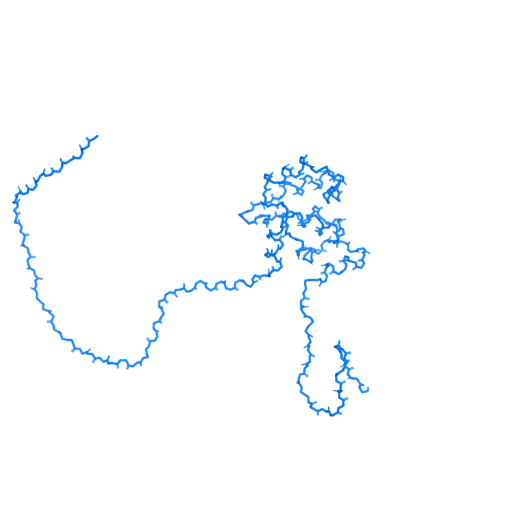00 103 LEU A N 1
ATOM 807 C CA . LEU A 1 103 ? -3.987 -3.610 7.166 1.00 95.00 103 LEU A CA 1
ATOM 808 C C . LEU A 1 103 ? -3.616 -5.087 7.378 1.00 95.00 103 LEU A C 1
ATOM 810 O O . LEU A 1 103 ? -2.474 -5.413 7.679 1.00 95.00 103 LEU A O 1
ATOM 814 N N . THR A 1 104 ? -4.599 -5.975 7.252 1.00 91.81 104 THR A N 1
ATOM 815 C CA . THR A 1 104 ? -4.443 -7.419 7.493 1.00 91.81 104 THR A CA 1
ATOM 816 C C . THR A 1 104 ? -4.436 -8.210 6.190 1.00 91.81 104 THR A C 1
ATOM 818 O O . THR A 1 104 ? -3.692 -9.177 6.066 1.00 91.81 104 THR A O 1
ATOM 821 N N . SER A 1 105 ? -5.237 -7.807 5.201 1.00 91.62 105 SER A N 1
ATOM 822 C CA . SER A 1 105 ? -5.234 -8.446 3.884 1.00 91.62 105 SER A CA 1
ATOM 823 C C . SER A 1 105 ? -5.644 -7.486 2.768 1.00 91.62 105 SER A C 1
ATOM 825 O O . SER A 1 105 ? -6.271 -6.448 3.001 1.00 91.62 105 SER A O 1
ATOM 827 N N . TYR A 1 106 ? -5.238 -7.831 1.548 1.00 93.94 106 TYR A N 1
ATOM 828 C CA . TYR A 1 106 ? -5.537 -7.113 0.313 1.00 93.94 106 TYR A CA 1
ATOM 829 C C . TYR A 1 106 ? -5.462 -8.079 -0.876 1.00 93.94 106 TYR A C 1
ATOM 831 O O . TYR A 1 106 ? -4.882 -9.161 -0.779 1.00 93.94 106 TYR A O 1
ATOM 839 N N . LYS A 1 107 ? -6.044 -7.695 -2.015 1.00 90.94 107 LYS A N 1
ATOM 840 C CA . LYS A 1 107 ? -5.929 -8.458 -3.264 1.00 90.94 107 LYS A CA 1
ATOM 841 C C . LYS A 1 107 ? -4.654 -8.076 -4.016 1.00 90.94 107 LYS A C 1
ATOM 843 O O . LYS A 1 107 ? -4.449 -6.908 -4.342 1.00 90.94 107 LYS A O 1
ATOM 848 N N . THR A 1 108 ? -3.837 -9.070 -4.347 1.00 90.19 108 THR A N 1
ATOM 849 C CA . THR A 1 108 ? -2.595 -8.907 -5.118 1.00 90.19 108 THR A CA 1
ATOM 850 C C . THR A 1 108 ? -2.780 -8.620 -6.619 1.00 90.19 108 THR A C 1
ATOM 852 O O . THR A 1 108 ? -1.930 -7.894 -7.135 1.00 90.19 108 THR A O 1
ATOM 855 N N . PRO A 1 109 ? -3.866 -9.037 -7.323 1.00 88.62 109 PRO A N 1
ATOM 856 C CA . PRO A 1 109 ? -4.049 -8.763 -8.759 1.00 88.62 109 PRO A CA 1
ATOM 857 C C . PRO A 1 109 ? -3.911 -7.289 -9.159 1.00 88.62 109 PRO A C 1
ATOM 859 O O . PRO A 1 109 ? -3.375 -6.929 -10.213 1.00 88.62 109 PRO A O 1
ATOM 862 N N . ALA A 1 110 ? -4.330 -6.386 -8.272 1.00 86.81 110 ALA A N 1
ATOM 863 C CA . ALA A 1 110 ? -4.207 -4.959 -8.520 1.00 86.81 110 ALA A CA 1
ATOM 864 C C . ALA A 1 110 ? -2.741 -4.485 -8.633 1.00 86.81 110 ALA A C 1
ATOM 866 O O . ALA A 1 110 ? -2.509 -3.471 -9.290 1.00 86.81 110 ALA A O 1
ATOM 867 N N . LEU A 1 111 ? -1.775 -5.228 -8.076 1.00 90.50 111 LEU A N 1
ATOM 868 C CA . LEU A 1 111 ? -0.342 -4.906 -8.052 1.00 90.50 111 LEU A CA 1
ATOM 869 C C . LEU A 1 111 ? 0.481 -5.592 -9.162 1.00 90.50 111 LEU A C 1
ATOM 871 O O . LEU A 1 111 ? 1.608 -5.181 -9.398 1.00 90.50 111 LEU A O 1
ATOM 875 N N . GLU A 1 112 ? -0.054 -6.587 -9.878 1.00 85.62 112 GLU A N 1
ATOM 876 C CA . GLU A 1 112 ? 0.713 -7.464 -10.796 1.00 85.62 112 GLU A CA 1
ATOM 877 C C . GLU A 1 112 ? 1.408 -6.769 -11.981 1.00 85.62 112 GLU A C 1
ATOM 879 O O . GLU A 1 112 ? 2.289 -7.348 -12.597 1.00 85.62 112 GLU A O 1
ATOM 884 N N . ALA A 1 113 ? 1.038 -5.535 -12.337 1.00 84.69 113 ALA A N 1
ATOM 885 C CA . ALA A 1 113 ? 1.736 -4.802 -13.407 1.00 84.69 113 ALA A CA 1
ATOM 886 C C . ALA A 1 113 ? 2.678 -3.715 -12.880 1.00 84.69 113 ALA A C 1
ATOM 888 O O . ALA A 1 113 ? 3.105 -2.849 -13.642 1.00 84.69 113 ALA A O 1
ATOM 889 N N . LEU A 1 114 ? 2.937 -3.709 -11.574 1.00 92.56 114 LEU A N 1
ATOM 890 C CA . LEU A 1 114 ? 3.820 -2.745 -10.942 1.00 92.56 114 LEU A CA 1
ATOM 891 C C . LEU A 1 114 ? 5.237 -3.297 -10.839 1.00 92.56 114 LEU A C 1
ATOM 893 O O . LEU A 1 114 ? 5.458 -4.508 -10.747 1.00 92.56 114 LEU A O 1
ATOM 897 N N . THR A 1 115 ? 6.201 -2.382 -10.788 1.00 95.12 115 THR A N 1
ATOM 898 C CA . THR A 1 115 ? 7.558 -2.748 -10.384 1.00 95.12 115 THR A CA 1
ATOM 899 C C . THR A 1 115 ? 7.617 -2.969 -8.866 1.00 95.12 115 THR A C 1
ATOM 901 O O . THR A 1 115 ? 6.820 -2.375 -8.127 1.00 95.12 115 THR A O 1
ATOM 904 N N . PRO A 1 116 ? 8.574 -3.766 -8.359 1.00 95.50 116 PRO A N 1
ATOM 905 C CA . PRO A 1 116 ? 8.814 -3.919 -6.924 1.00 95.50 116 PRO A CA 1
ATOM 906 C C . PRO A 1 116 ? 8.927 -2.595 -6.168 1.00 95.50 116 PRO A C 1
ATOM 908 O O . PRO A 1 116 ? 8.303 -2.435 -5.124 1.00 95.50 116 PRO A O 1
ATOM 911 N N . THR A 1 117 ? 9.622 -1.599 -6.721 1.00 96.00 117 THR A N 1
ATOM 912 C CA . THR A 1 117 ? 9.719 -0.261 -6.115 1.00 96.00 117 THR A CA 1
ATOM 913 C C . THR A 1 117 ? 8.356 0.426 -5.997 1.00 96.00 117 THR A C 1
ATOM 915 O O . THR A 1 117 ? 8.053 1.033 -4.970 1.00 96.00 117 THR A O 1
ATOM 918 N N . GLN A 1 118 ? 7.506 0.332 -7.021 1.00 95.81 118 GLN A N 1
ATOM 919 C CA . GLN A 1 118 ? 6.170 0.937 -6.992 1.00 95.81 118 GLN A CA 1
ATOM 920 C C . GLN A 1 118 ? 5.261 0.240 -5.975 1.00 95.81 118 GLN A C 1
ATOM 922 O O . GLN A 1 118 ? 4.582 0.909 -5.194 1.00 95.81 118 GLN A O 1
ATOM 927 N N . ALA A 1 119 ? 5.280 -1.096 -5.947 1.00 95.50 119 ALA A N 1
ATOM 928 C CA . ALA A 1 119 ? 4.546 -1.880 -4.959 1.00 95.50 119 ALA A CA 1
ATOM 929 C C . ALA A 1 119 ? 5.020 -1.558 -3.533 1.00 95.50 119 ALA A C 1
ATOM 931 O O . ALA A 1 119 ? 4.194 -1.319 -2.654 1.00 95.50 119 ALA A O 1
ATOM 932 N N . TYR A 1 120 ? 6.334 -1.443 -3.324 1.00 96.19 120 TYR A N 1
ATOM 933 C CA . TYR A 1 120 ? 6.933 -1.038 -2.053 1.00 96.19 120 TYR A CA 1
ATOM 934 C C . TYR A 1 120 ? 6.423 0.324 -1.582 1.00 96.19 120 TYR A C 1
ATOM 936 O O . TYR A 1 120 ? 6.015 0.466 -0.432 1.00 96.19 120 TYR A O 1
ATOM 944 N N . GLN A 1 121 ? 6.383 1.320 -2.468 1.00 96.50 121 GLN A N 1
ATOM 945 C CA . GLN A 1 121 ? 5.892 2.661 -2.134 1.00 96.50 121 GLN A CA 1
ATOM 946 C C . GLN A 1 121 ? 4.394 2.696 -1.806 1.00 96.50 121 GLN A C 1
ATOM 948 O O . GLN A 1 121 ? 3.962 3.535 -1.020 1.00 96.50 121 GLN A O 1
ATOM 953 N N . ILE A 1 122 ? 3.586 1.820 -2.406 1.00 96.00 122 ILE A N 1
ATOM 954 C CA . ILE A 1 122 ? 2.160 1.712 -2.074 1.00 96.00 122 ILE A CA 1
ATOM 955 C C . ILE A 1 122 ? 1.981 1.001 -0.734 1.00 96.00 122 ILE A C 1
ATOM 957 O O . ILE A 1 122 ? 1.254 1.488 0.128 1.00 96.00 122 ILE A O 1
ATOM 961 N N . LEU A 1 123 ? 2.635 -0.146 -0.551 1.00 95.75 123 LEU A N 1
ATOM 962 C CA . LEU A 1 123 ? 2.489 -0.963 0.651 1.00 95.75 123 LEU A CA 1
ATOM 963 C C . LEU A 1 123 ? 3.113 -0.306 1.886 1.00 95.75 123 LEU A C 1
ATOM 965 O O . LEU A 1 123 ? 2.649 -0.566 2.996 1.00 95.75 123 LEU A O 1
ATOM 969 N N . SER A 1 124 ? 4.072 0.610 1.715 1.00 96.62 124 SER A N 1
ATOM 970 C CA . SER A 1 124 ? 4.618 1.414 2.814 1.00 96.62 124 SER A CA 1
ATOM 971 C C . SER A 1 124 ? 3.605 2.370 3.438 1.00 96.62 124 SER A C 1
ATOM 973 O O . SER A 1 124 ? 3.717 2.682 4.621 1.00 96.62 124 SER A O 1
ATOM 975 N N . LEU A 1 125 ? 2.559 2.769 2.703 1.00 96.94 125 LEU A N 1
ATOM 976 C CA . LEU A 1 125 ? 1.445 3.531 3.278 1.00 96.94 125 LEU A CA 1
ATOM 977 C C . LEU A 1 125 ? 0.701 2.733 4.356 1.00 96.94 125 LEU A C 1
ATOM 979 O O . LEU A 1 125 ? 0.093 3.325 5.244 1.00 96.94 125 LEU A O 1
ATOM 983 N N . PHE A 1 126 ? 0.763 1.405 4.280 1.00 96.88 126 PHE A N 1
ATOM 984 C CA . PHE A 1 126 ? 0.026 0.486 5.140 1.00 96.88 126 PHE A CA 1
ATOM 985 C C . PHE A 1 126 ? 0.929 -0.360 6.048 1.00 96.88 126 PHE A C 1
ATOM 987 O O . PHE A 1 126 ? 0.413 -1.185 6.798 1.00 96.88 126 PHE A O 1
ATOM 994 N N . GLY A 1 127 ? 2.252 -0.175 5.986 1.00 95.25 127 GLY A N 1
ATOM 995 C CA . GLY A 1 127 ? 3.206 -0.948 6.786 1.00 95.25 127 GLY A CA 1
ATOM 996 C C . GLY A 1 127 ? 3.395 -2.391 6.322 1.00 95.25 127 GLY A C 1
ATOM 997 O O . GLY A 1 127 ? 3.609 -3.268 7.151 1.00 95.25 127 GLY A O 1
ATOM 998 N N . LEU A 1 128 ? 3.265 -2.661 5.020 1.00 94.50 128 LEU A N 1
ATOM 999 C CA . LEU A 1 128 ? 3.427 -4.003 4.441 1.00 94.50 128 LEU A CA 1
ATOM 1000 C C . LEU A 1 128 ? 4.569 -4.075 3.417 1.00 94.50 128 LEU A C 1
ATOM 1002 O O . LEU A 1 128 ? 4.637 -5.008 2.618 1.00 94.50 128 LEU A O 1
ATOM 1006 N N . GLN A 1 129 ? 5.468 -3.095 3.407 1.00 94.56 129 GLN A N 1
ATOM 1007 C CA . GLN A 1 129 ? 6.536 -2.984 2.414 1.00 94.56 129 GLN A CA 1
ATOM 1008 C C . GLN A 1 129 ? 7.516 -4.169 2.416 1.00 94.56 129 GLN A C 1
ATOM 1010 O O . GLN A 1 129 ? 7.994 -4.556 1.352 1.00 94.56 129 GLN A O 1
ATOM 1015 N N . SER A 1 130 ? 7.771 -4.804 3.564 1.00 92.12 130 SER A N 1
ATOM 1016 C CA . SER A 1 130 ? 8.619 -6.005 3.640 1.00 92.12 130 SER A CA 1
ATOM 1017 C C . SER A 1 130 ? 7.992 -7.252 3.007 1.00 92.12 130 SER A C 1
ATOM 1019 O O . SER A 1 130 ? 8.700 -8.220 2.749 1.00 92.12 130 SER A O 1
ATOM 1021 N N . THR A 1 131 ? 6.690 -7.235 2.700 1.00 91.00 131 THR A N 1
ATOM 1022 C CA . THR A 1 131 ? 6.001 -8.356 2.031 1.00 91.00 131 THR A CA 1
ATOM 1023 C C . THR A 1 131 ? 6.170 -8.349 0.510 1.00 91.00 131 THR A C 1
ATOM 1025 O O . THR A 1 131 ? 5.810 -9.321 -0.147 1.00 91.00 131 THR A O 1
ATOM 1028 N N . VAL A 1 132 ? 6.736 -7.280 -0.067 1.00 93.19 132 VAL A N 1
ATOM 1029 C CA . VAL A 1 132 ? 6.890 -7.113 -1.526 1.00 93.19 132 VAL A CA 1
ATOM 1030 C C . VAL A 1 132 ? 7.694 -8.246 -2.158 1.00 93.19 132 VAL A C 1
ATOM 1032 O O . VAL A 1 132 ? 7.341 -8.716 -3.232 1.00 93.19 132 VAL A O 1
ATOM 1035 N N . SER A 1 133 ? 8.732 -8.724 -1.480 1.00 91.31 133 SER A N 1
ATOM 1036 C CA . SER A 1 133 ? 9.569 -9.849 -1.918 1.00 91.31 133 SER A CA 1
ATOM 1037 C C . SER A 1 133 ? 8.802 -11.166 -2.078 1.00 91.31 133 SER A C 1
ATOM 1039 O O . SER A 1 133 ? 9.214 -12.032 -2.844 1.00 91.31 133 SER A O 1
ATOM 1041 N N . MET A 1 134 ? 7.670 -11.317 -1.383 1.00 90.50 134 MET A N 1
ATOM 1042 C CA . MET A 1 134 ? 6.795 -12.488 -1.478 1.00 90.50 134 MET A CA 1
ATOM 1043 C C . MET A 1 134 ? 5.840 -12.404 -2.679 1.00 90.50 134 MET A C 1
ATOM 1045 O O . MET A 1 134 ? 5.184 -13.390 -3.016 1.00 90.50 134 MET A O 1
ATOM 1049 N N . LEU A 1 135 ? 5.742 -11.242 -3.334 1.00 90.06 135 LEU A N 1
ATOM 1050 C CA . LEU A 1 135 ? 4.884 -11.028 -4.495 1.00 90.06 135 LEU A CA 1
ATOM 1051 C C . LEU A 1 135 ? 5.612 -11.467 -5.770 1.00 90.06 135 LEU A C 1
ATOM 1053 O O . LEU A 1 135 ? 6.327 -10.697 -6.406 1.00 90.06 135 LEU A O 1
ATOM 1057 N N . THR A 1 136 ? 5.389 -12.712 -6.181 1.00 85.81 136 THR A N 1
ATOM 1058 C CA . THR A 1 136 ? 6.008 -13.304 -7.383 1.00 85.81 136 THR A CA 1
ATOM 1059 C C . THR A 1 136 ? 5.511 -12.708 -8.700 1.00 85.81 136 THR A C 1
ATOM 1061 O O . THR A 1 136 ? 6.126 -12.913 -9.742 1.00 85.81 136 THR A O 1
ATOM 1064 N N . SER A 1 137 ? 4.404 -11.970 -8.667 1.00 86.94 137 SER A N 1
ATOM 1065 C CA . SER A 1 137 ? 3.752 -11.393 -9.840 1.00 86.94 137 SER A CA 1
ATOM 1066 C C . SER A 1 137 ? 4.303 -10.026 -10.257 1.00 86.94 137 SER A C 1
ATOM 1068 O O . SER A 1 137 ? 3.786 -9.440 -11.200 1.00 86.94 137 SER A O 1
ATOM 1070 N N . LEU A 1 138 ? 5.282 -9.472 -9.538 1.00 90.50 138 LEU A N 1
ATOM 1071 C CA . LEU A 1 138 ? 5.865 -8.165 -9.853 1.00 90.50 138 LEU A CA 1
ATOM 1072 C C . LEU A 1 138 ? 6.941 -8.286 -10.932 1.00 90.50 138 LEU A C 1
ATOM 1074 O O . LEU A 1 138 ? 7.620 -9.305 -11.029 1.00 90.50 138 LEU A O 1
ATOM 1078 N N . VAL A 1 139 ? 7.133 -7.219 -11.711 1.00 90.06 139 VAL A N 1
ATOM 1079 C CA . VAL A 1 139 ? 8.109 -7.189 -12.812 1.00 90.06 139 VAL A CA 1
ATOM 1080 C C . VAL A 1 139 ? 9.278 -6.266 -12.445 1.00 90.06 139 VAL A C 1
ATOM 1082 O O . VAL A 1 139 ? 9.117 -5.043 -12.484 1.00 90.06 139 VAL A O 1
ATOM 1085 N N . PRO A 1 140 ? 10.456 -6.799 -12.061 1.00 91.94 140 PRO A N 1
ATOM 1086 C CA . PRO A 1 140 ? 11.642 -5.989 -11.793 1.00 91.94 140 PRO A CA 1
ATOM 1087 C C . PRO A 1 140 ? 12.161 -5.326 -13.072 1.00 91.94 140 PRO A C 1
ATOM 1089 O O . PRO A 1 140 ? 12.317 -5.989 -14.095 1.00 91.94 140 PRO A O 1
ATOM 1092 N N . VAL A 1 141 ? 12.463 -4.027 -13.011 1.00 94.44 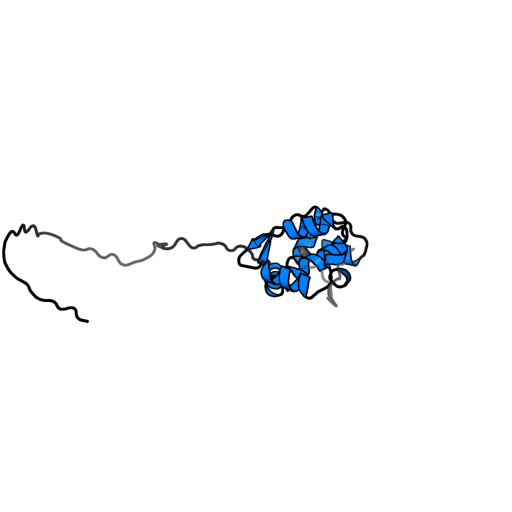141 VAL A N 1
ATOM 1093 C CA . VAL A 1 141 ? 12.999 -3.261 -14.155 1.00 94.44 141 VAL A CA 1
ATOM 1094 C C . VAL A 1 141 ? 14.372 -2.676 -13.816 1.00 94.44 141 VAL A C 1
ATOM 1096 O O . VAL A 1 141 ? 15.253 -2.593 -14.668 1.00 94.44 141 VAL A O 1
ATOM 1099 N N . THR A 1 142 ? 14.584 -2.285 -12.561 1.00 93.56 142 THR A N 1
ATOM 1100 C CA . THR A 1 142 ? 15.785 -1.580 -12.101 1.00 93.56 142 THR A CA 1
ATOM 1101 C C . THR A 1 142 ? 16.638 -2.432 -11.152 1.00 93.56 142 THR A C 1
ATOM 1103 O O . THR A 1 142 ? 16.144 -3.387 -10.548 1.00 93.56 142 THR A O 1
ATOM 1106 N N . PRO A 1 143 ? 17.920 -2.083 -10.934 1.00 93.75 143 PRO A N 1
ATOM 1107 C CA . PRO A 1 143 ? 18.731 -2.726 -9.897 1.00 93.75 143 PRO A CA 1
ATOM 1108 C C . PRO A 1 143 ? 18.107 -2.626 -8.496 1.00 93.75 143 PRO A C 1
ATOM 1110 O O . PRO A 1 143 ? 18.163 -3.588 -7.736 1.00 93.75 143 PRO A O 1
ATOM 1113 N N . LEU A 1 144 ? 17.453 -1.502 -8.176 1.00 92.75 144 LEU A N 1
ATOM 1114 C CA . LEU A 1 144 ? 16.746 -1.321 -6.904 1.00 92.75 144 LEU A CA 1
ATOM 1115 C C . LEU A 1 144 ? 15.593 -2.320 -6.744 1.00 92.75 144 LEU A C 1
ATOM 1117 O O . LEU A 1 144 ? 15.422 -2.880 -5.666 1.00 92.75 144 LEU A O 1
ATOM 1121 N N . ASP A 1 145 ? 14.842 -2.586 -7.815 1.00 94.06 145 ASP A N 1
ATOM 1122 C CA . ASP A 1 145 ? 13.761 -3.575 -7.785 1.00 94.06 145 ASP A CA 1
ATOM 1123 C C . ASP A 1 145 ? 14.282 -4.968 -7.419 1.00 94.06 145 ASP A C 1
ATOM 1125 O O . ASP A 1 145 ? 13.669 -5.669 -6.618 1.00 94.06 145 ASP A O 1
ATOM 1129 N N . ASN A 1 146 ? 15.441 -5.349 -7.963 1.00 91.88 146 ASN A N 1
ATOM 1130 C CA . ASN A 1 146 ? 16.081 -6.620 -7.637 1.00 91.88 146 ASN A CA 1
ATOM 1131 C C . ASN A 1 146 ? 16.490 -6.669 -6.163 1.00 91.88 146 ASN A C 1
ATOM 1133 O O . ASN A 1 146 ? 16.204 -7.652 -5.487 1.00 91.88 146 ASN A O 1
ATOM 1137 N N . VAL A 1 147 ? 17.074 -5.588 -5.636 1.00 91.50 147 VAL A N 1
ATOM 1138 C CA . VAL A 1 147 ? 17.412 -5.499 -4.207 1.00 91.50 147 VAL A CA 1
ATOM 1139 C C . VAL A 1 147 ? 16.163 -5.693 -3.348 1.00 91.50 147 VAL A C 1
ATOM 1141 O O . VAL A 1 147 ? 16.177 -6.546 -2.468 1.00 91.50 147 VAL A O 1
ATOM 1144 N N . ILE A 1 148 ? 15.065 -4.989 -3.643 1.00 91.31 148 ILE A N 1
ATOM 1145 C CA . ILE A 1 148 ? 13.792 -5.115 -2.912 1.00 91.31 148 ILE A CA 1
ATOM 1146 C C . ILE A 1 148 ? 13.276 -6.561 -2.924 1.00 91.31 148 ILE A C 1
ATOM 1148 O O . ILE A 1 148 ? 12.854 -7.065 -1.885 1.00 91.31 148 ILE A O 1
ATOM 1152 N N . MET A 1 149 ? 13.351 -7.243 -4.069 1.00 89.44 149 MET A N 1
ATOM 1153 C CA . MET A 1 149 ? 12.910 -8.636 -4.196 1.00 89.44 149 MET A CA 1
ATOM 1154 C C . MET A 1 149 ? 13.828 -9.623 -3.461 1.00 89.44 149 MET A C 1
ATOM 1156 O O . MET A 1 149 ? 13.352 -10.617 -2.922 1.00 89.44 149 MET A O 1
ATOM 1160 N N . THR A 1 150 ? 15.135 -9.350 -3.400 1.00 85.81 150 THR A N 1
ATOM 1161 C CA . THR A 1 150 ? 16.127 -10.227 -2.746 1.00 85.81 150 THR A CA 1
ATOM 1162 C C . THR A 1 150 ? 16.272 -10.007 -1.239 1.00 85.81 150 THR A C 1
ATOM 1164 O O . THR A 1 150 ? 16.782 -10.883 -0.548 1.00 85.81 150 THR A O 1
ATOM 1167 N N . ASN A 1 151 ? 15.795 -8.884 -0.689 1.00 68.12 151 ASN A N 1
ATOM 1168 C CA . ASN A 1 151 ? 16.015 -8.514 0.718 1.00 68.12 151 ASN A CA 1
ATOM 1169 C C . ASN A 1 151 ? 15.133 -9.291 1.721 1.00 68.12 151 ASN A C 1
ATOM 1171 O O . ASN A 1 151 ? 14.943 -8.880 2.864 1.00 68.12 151 ASN A O 1
ATOM 1175 N N . THR A 1 152 ? 14.552 -10.415 1.304 1.00 62.25 152 THR A N 1
ATOM 1176 C CA . THR A 1 152 ? 13.814 -11.338 2.174 1.00 62.25 152 THR A CA 1
ATOM 1177 C C . THR A 1 152 ? 14.304 -12.751 1.935 1.00 62.25 152 THR A C 1
ATOM 1179 O O . THR A 1 152 ? 13.568 -13.601 1.458 1.00 62.25 152 THR A O 1
ATOM 1182 N N . THR A 1 153 ? 15.573 -13.013 2.234 1.00 47.62 153 THR A N 1
ATOM 1183 C CA . THR A 1 153 ? 16.004 -14.268 2.866 1.00 47.62 153 THR A CA 1
ATOM 1184 C C . THR A 1 153 ? 17.490 -14.225 3.199 1.00 47.62 153 THR A C 1
ATOM 1186 O O . THR A 1 153 ? 18.316 -13.884 2.364 1.00 47.62 153 THR A O 1
ATOM 1189 N N . ALA A 1 154 ? 17.774 -14.654 4.430 1.00 43.28 154 ALA A N 1
ATOM 1190 C CA . ALA A 1 154 ? 19.069 -15.010 4.990 1.00 43.28 154 ALA A CA 1
ATOM 1191 C C . ALA A 1 154 ? 20.089 -13.865 5.113 1.00 43.28 154 ALA A C 1
ATOM 1193 O O . ALA A 1 154 ? 20.663 -13.386 4.138 1.00 43.28 154 ALA A O 1
ATOM 1194 N N . ALA A 1 155 ? 20.438 -13.536 6.365 1.00 42.94 155 ALA A N 1
ATOM 1195 C CA . ALA A 1 155 ? 21.818 -13.164 6.671 1.00 42.94 155 ALA A CA 1
ATOM 1196 C C . ALA A 1 155 ? 22.740 -14.058 5.827 1.00 42.94 155 ALA A C 1
ATOM 1198 O O . ALA A 1 155 ? 22.441 -15.257 5.750 1.00 42.94 155 ALA A O 1
ATOM 1199 N N . PRO A 1 156 ? 23.797 -13.533 5.174 1.00 44.09 156 PRO A N 1
ATOM 1200 C CA . PRO A 1 156 ? 24.701 -14.403 4.447 1.00 44.09 156 PRO A CA 1
ATOM 1201 C C . PRO A 1 156 ? 25.092 -15.493 5.433 1.00 44.09 156 PRO A C 1
ATOM 1203 O O . PRO A 1 156 ? 25.618 -15.195 6.508 1.00 44.09 156 PRO A O 1
ATOM 1206 N N . ALA A 1 157 ? 24.744 -16.741 5.124 1.00 45.78 157 ALA A N 1
ATOM 1207 C CA . ALA A 1 157 ? 25.320 -17.857 5.829 1.00 45.78 157 ALA A CA 1
ATOM 1208 C C . ALA A 1 157 ? 26.808 -17.735 5.518 1.00 45.78 157 ALA A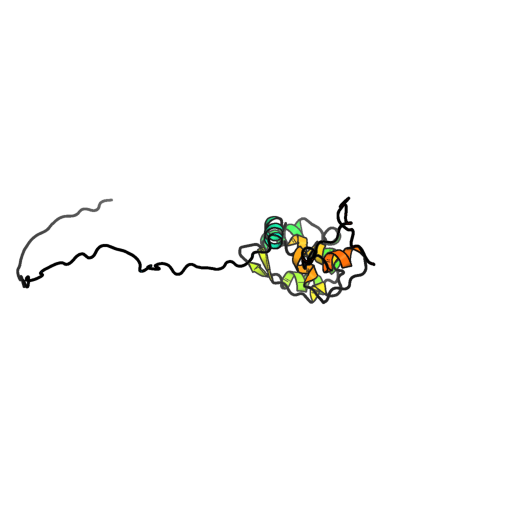 C 1
ATOM 1210 O O . ALA A 1 157 ? 27.271 -18.171 4.465 1.00 45.78 157 ALA A O 1
ATOM 1211 N N . ILE A 1 158 ? 27.552 -17.060 6.397 1.00 49.66 158 ILE A N 1
ATOM 1212 C CA . ILE A 1 158 ? 28.995 -17.177 6.461 1.00 49.66 158 ILE A CA 1
ATOM 1213 C C . ILE A 1 158 ? 29.202 -18.610 6.931 1.00 49.66 158 ILE A C 1
ATOM 1215 O O . ILE A 1 158 ? 29.386 -18.907 8.106 1.00 49.66 158 ILE A O 1
ATOM 1219 N N . SER A 1 159 ? 29.082 -19.527 5.981 1.00 46.41 159 SER A N 1
ATOM 1220 C CA . SER A 1 159 ? 29.529 -20.894 6.090 1.00 46.41 159 SER A CA 1
ATOM 1221 C C . SER A 1 159 ? 31.052 -20.839 6.007 1.00 46.41 159 SER A C 1
ATOM 1223 O O . SER A 1 159 ? 31.661 -21.279 5.034 1.00 46.41 159 SER A O 1
ATOM 1225 N N . CYS A 1 160 ? 31.688 -20.286 7.040 1.00 46.38 160 CYS A N 1
ATOM 1226 C CA . CYS A 1 160 ? 33.013 -20.751 7.399 1.00 46.38 160 CYS A CA 1
ATOM 1227 C C . CYS A 1 160 ? 32.788 -22.150 7.964 1.00 46.38 160 CYS A C 1
ATOM 1229 O O . CYS A 1 160 ? 32.493 -22.307 9.148 1.00 46.38 160 CYS A O 1
ATOM 1231 N N . ILE A 1 161 ? 32.840 -23.165 7.098 1.00 47.53 161 ILE A N 1
ATOM 1232 C CA . ILE A 1 161 ? 32.890 -24.545 7.567 1.00 47.53 161 ILE A CA 1
ATOM 1233 C C . ILE A 1 161 ? 34.203 -24.670 8.333 1.00 47.53 161 ILE A C 1
ATOM 1235 O O . ILE A 1 161 ? 35.286 -24.694 7.752 1.00 47.53 161 ILE A O 1
ATOM 1239 N N . PHE A 1 162 ? 34.093 -24.668 9.657 1.00 46.72 162 PHE A N 1
ATOM 1240 C CA . PHE A 1 162 ? 35.175 -25.016 10.558 1.00 46.72 162 PHE A CA 1
ATOM 1241 C C . PHE A 1 162 ? 35.726 -26.392 10.171 1.00 46.72 162 PHE A C 1
ATOM 1243 O O . PHE A 1 162 ? 34.971 -27.361 10.102 1.00 46.72 162 PHE A O 1
ATOM 1250 N N . GLY A 1 163 ? 37.047 -26.482 9.991 1.00 41.53 163 GLY A N 1
ATOM 1251 C CA . GLY A 1 163 ? 37.757 -27.747 10.176 1.00 41.53 163 GLY A CA 1
ATOM 1252 C C . GLY A 1 163 ? 38.826 -28.104 9.147 1.00 41.53 163 GLY A C 1
ATOM 1253 O O . GLY A 1 163 ? 38.706 -29.130 8.480 1.00 41.53 163 GLY A O 1
ATOM 1254 N N . ARG A 1 164 ? 39.924 -27.343 9.091 1.00 41.88 164 ARG A N 1
ATOM 1255 C CA . ARG A 1 164 ? 41.244 -27.846 9.526 1.00 41.88 164 ARG A CA 1
ATOM 1256 C C . ARG A 1 164 ? 42.308 -26.762 9.386 1.00 41.88 164 ARG A C 1
ATOM 1258 O O . ARG A 1 164 ? 42.451 -26.153 8.332 1.00 41.88 164 ARG A O 1
ATOM 1265 N N . ASP A 1 165 ? 43.027 -26.558 10.480 1.00 47.53 165 ASP A N 1
ATOM 1266 C CA . ASP A 1 165 ? 44.107 -25.596 10.637 1.00 47.53 165 ASP A CA 1
ATOM 1267 C C . ASP A 1 165 ? 45.183 -25.780 9.559 1.00 47.53 165 ASP A C 1
ATOM 1269 O O . ASP A 1 165 ? 45.837 -26.820 9.472 1.00 47.53 165 ASP A O 1
ATOM 1273 N N . GLY A 1 166 ? 45.364 -24.749 8.739 1.00 48.03 166 GLY A N 1
ATOM 1274 C CA . GLY A 1 166 ? 46.523 -24.570 7.875 1.00 48.03 166 GLY A CA 1
ATOM 1275 C C . GLY A 1 166 ? 47.105 -23.179 8.141 1.00 48.03 166 GLY A C 1
ATOM 1276 O O . GLY A 1 166 ? 46.337 -22.217 8.219 1.00 48.03 166 GLY A O 1
ATOM 1277 N N . PRO A 1 167 ? 48.427 -23.030 8.322 1.00 45.09 167 PRO A N 1
ATOM 1278 C CA . PRO A 1 167 ? 49.028 -21.730 8.593 1.00 45.09 167 PRO A CA 1
ATOM 1279 C C . PRO A 1 167 ? 49.011 -20.886 7.310 1.00 45.09 167 PRO A C 1
ATOM 1281 O O . PRO A 1 167 ? 49.591 -21.294 6.306 1.00 45.09 167 PRO A O 1
ATOM 1284 N N . GLY A 1 168 ? 48.357 -19.717 7.324 1.00 52.03 168 GLY A N 1
ATOM 1285 C CA . GLY A 1 168 ? 48.469 -18.781 6.193 1.00 52.03 168 GLY A CA 1
ATOM 1286 C C . GLY A 1 168 ? 47.406 -17.695 5.998 1.00 52.03 168 GLY A C 1
ATOM 1287 O O . GLY A 1 168 ? 47.504 -16.970 5.014 1.00 52.03 168 GLY A O 1
ATOM 1288 N N . CYS A 1 169 ? 46.407 -17.536 6.872 1.00 51.25 169 CYS A N 1
ATOM 1289 C CA . CYS A 1 169 ? 45.327 -16.563 6.647 1.00 51.25 169 CYS A CA 1
ATOM 1290 C C . CYS A 1 169 ? 45.392 -15.406 7.658 1.00 51.25 169 CYS A C 1
ATOM 1292 O O . CYS A 1 169 ? 44.790 -15.487 8.727 1.00 51.25 169 CYS A O 1
ATOM 1294 N N . GLU A 1 170 ? 46.100 -14.317 7.346 1.00 47.38 170 GLU A N 1
ATOM 1295 C CA . GLU A 1 170 ? 46.058 -13.101 8.169 1.00 47.38 170 GLU A CA 1
ATOM 1296 C C . GLU A 1 170 ? 44.861 -12.235 7.740 1.00 47.38 170 GLU A C 1
ATOM 1298 O O . GLU A 1 170 ? 44.818 -11.674 6.644 1.00 47.38 170 GLU A O 1
ATOM 1303 N N . ALA A 1 171 ? 43.831 -12.192 8.586 1.00 46.91 171 ALA A N 1
ATOM 1304 C CA . ALA A 1 171 ? 42.568 -11.524 8.304 1.00 46.91 171 ALA A CA 1
ATOM 1305 C C . ALA A 1 171 ? 42.725 -9.995 8.335 1.00 46.91 171 ALA A C 1
ATOM 1307 O O . ALA A 1 171 ? 42.854 -9.385 9.396 1.00 46.91 171 ALA A O 1
ATOM 1308 N N . ARG A 1 172 ? 42.645 -9.356 7.167 1.00 45.72 172 ARG A N 1
ATOM 1309 C CA . ARG A 1 172 ? 42.451 -7.907 7.046 1.00 45.72 172 ARG A CA 1
ATOM 1310 C C . ARG A 1 172 ? 41.202 -7.649 6.210 1.00 45.72 172 ARG A C 1
ATOM 1312 O O . ARG A 1 172 ? 41.257 -7.610 4.989 1.00 45.72 172 ARG A O 1
ATOM 1319 N N . SER A 1 173 ? 40.091 -7.463 6.917 1.00 45.03 173 SER A N 1
ATOM 1320 C CA . SER A 1 173 ? 38.755 -7.126 6.409 1.00 45.03 173 SER A CA 1
ATOM 1321 C C . SER A 1 173 ? 37.972 -8.241 5.704 1.00 45.03 173 SER A C 1
ATOM 1323 O O . SER A 1 173 ? 38.499 -9.118 5.026 1.00 45.03 173 SER A O 1
ATOM 1325 N N . ALA A 1 174 ? 36.664 -8.206 5.959 1.00 51.44 174 ALA A N 1
ATOM 1326 C CA . ALA A 1 174 ? 35.680 -9.255 5.733 1.00 51.44 174 ALA A CA 1
ATOM 1327 C C . ALA A 1 174 ? 35.443 -9.575 4.247 1.00 51.44 174 ALA A C 1
ATOM 1329 O O . ALA A 1 174 ? 34.497 -9.074 3.655 1.00 51.44 174 ALA A O 1
ATOM 1330 N N . ALA A 1 175 ? 36.319 -10.395 3.664 1.00 51.69 175 ALA A N 1
ATOM 1331 C CA . ALA A 1 175 ? 36.041 -11.417 2.648 1.00 51.69 175 ALA A CA 1
ATOM 1332 C C . ALA A 1 175 ? 37.367 -11.818 1.983 1.00 51.69 175 ALA A C 1
ATOM 1334 O O . ALA A 1 175 ? 37.736 -11.283 0.941 1.00 51.69 175 ALA A O 1
ATOM 1335 N N . ILE A 1 176 ? 38.091 -12.774 2.569 1.00 49.16 176 ILE A N 1
ATOM 1336 C CA . ILE A 1 176 ? 39.197 -13.445 1.877 1.00 49.16 176 ILE A CA 1
ATOM 1337 C C . ILE A 1 176 ? 38.957 -14.948 2.000 1.00 49.16 176 ILE A C 1
ATOM 1339 O O . ILE A 1 176 ? 39.134 -15.531 3.065 1.00 49.16 176 ILE A O 1
ATOM 1343 N N . CYS A 1 177 ? 38.502 -15.560 0.908 1.00 47.34 177 CYS A N 1
ATOM 1344 C CA . CYS A 1 177 ? 38.495 -17.010 0.735 1.00 47.34 177 CYS A CA 1
ATOM 1345 C C . CYS A 1 177 ? 39.735 -17.383 -0.084 1.00 47.34 177 CYS A C 1
ATOM 1347 O O . CYS A 1 177 ? 39.847 -16.980 -1.241 1.00 47.34 177 CYS A O 1
ATOM 1349 N N . CYS A 1 178 ? 40.669 -18.130 0.503 1.00 41.25 178 CYS A N 1
ATOM 1350 C CA . CYS A 1 178 ? 41.848 -18.629 -0.205 1.00 41.25 178 CYS A CA 1
ATOM 1351 C C . CYS A 1 178 ? 41.469 -19.814 -1.111 1.00 41.25 178 CYS A C 1
ATOM 1353 O O . CYS A 1 178 ? 40.760 -20.725 -0.682 1.00 41.25 178 CYS A O 1
ATOM 1355 N N . ARG A 1 179 ? 41.969 -19.823 -2.352 1.00 42.41 179 ARG A N 1
ATOM 1356 C CA . ARG A 1 179 ? 41.901 -20.954 -3.291 1.00 42.41 179 ARG A CA 1
ATOM 1357 C C . ARG A 1 179 ? 43.331 -21.342 -3.674 1.00 42.41 179 ARG A C 1
ATOM 1359 O O . ARG A 1 179 ? 44.148 -20.448 -3.877 1.00 42.41 179 ARG A O 1
ATOM 1366 N N . SER A 1 180 ? 43.604 -22.647 -3.709 1.00 43.22 180 SER A N 1
ATOM 1367 C CA . SER A 1 180 ? 44.884 -23.221 -4.147 1.00 43.22 180 SER A CA 1
ATOM 1368 C C . SER A 1 180 ? 45.174 -22.962 -5.620 1.00 43.22 180 SER A C 1
ATOM 1370 O O . SER A 1 180 ? 44.201 -22.788 -6.392 1.00 43.22 180 SER A O 1
#

Organism: NCBI:txid686340

pLDDT: mean 72.45, std 23.51, range [34.44, 97.31]

Foldseek 3Di:
DDDDDDDDDDDDDDDDDDDDDDDDDDDDDDDDDDDDDDPPPPPPVVDPVLLVVLLVQAQAFDPVSVVVCCVVPPCVRALLVVLVVPVLSVQFNVQFDHDPRWTDDTDCVSCLAAQLVSVLRVCSNTSCNLCSLVNPSHDHDDPVSVCSNPVPDDDPPPPPPDDDDDPDDDDDDPDDDDDD

Radius of gyration: 33.41 Å; chains: 1; bounding box: 86×57×79 Å

Sequence (180 aa):
MKQLIKSALHSFLLIAVCVIVKPVFSQDLNPTEKSPAAAEFNDAQQENPQLTIDVLTAPIKSKAELNKYLQTTPIPQSPLRFLSHTHRLKEFLSSLYFGPRGLTSYKTPALEALTPTQAYQILSLFGLQSTVSMLTSLVPVTPLDNVIMTNTTAAPAISCIFGRDGPGCEARSAAICCRS